Protein AF-A0A923B564-F1 (afdb_monomer_lite)

Foldseek 3Di:
DPPPPCDLVNLLVVQVVCCCVVCVVLLVLLVVLLVLLLVLQLVLCVVDPLLPDLDVQLSVQCVVPNSNVSSVVVSVVVSVVLSSVCSSVVVCNVVSSVVSSVVSNVSSCCSNPVVVVDDDPVSVVRSD

Structure (mmCIF, N/CA/C/O backbone):
data_AF-A0A923B564-F1
#
_entry.id   AF-A0A923B564-F1
#
loop_
_atom_site.group_PDB
_atom_site.id
_atom_site.type_symbol
_atom_site.label_atom_id
_atom_site.label_alt_id
_atom_site.label_comp_id
_atom_site.label_asym_id
_atom_site.label_entity_id
_atom_site.label_seq_id
_atom_site.pdbx_PDB_ins_code
_atom_site.Cartn_x
_atom_site.Cartn_y
_atom_site.Cartn_z
_atom_site.occupancy
_atom_site.B_iso_or_equiv
_atom_site.auth_seq_id
_atom_site.auth_comp_id
_atom_site.auth_asym_id
_atom_site.auth_atom_id
_atom_site.pdbx_PDB_model_num
ATOM 1 N N . MET A 1 1 ? -34.729 -10.660 21.249 1.00 41.50 1 MET A N 1
ATOM 2 C CA . MET A 1 1 ? -33.442 -10.938 20.572 1.00 41.50 1 MET A CA 1
ATOM 3 C C . MET A 1 1 ? -33.355 -10.069 19.322 1.00 41.50 1 MET A C 1
ATOM 5 O O . MET A 1 1 ? -33.758 -10.504 18.256 1.00 41.50 1 MET A O 1
ATOM 9 N N . SER A 1 2 ? -32.919 -8.813 19.462 1.00 43.25 2 SER A N 1
ATOM 10 C CA . SER A 1 2 ? -32.668 -7.920 18.321 1.00 43.25 2 SER A CA 1
ATOM 11 C C . SER A 1 2 ? -31.179 -8.004 18.003 1.00 43.25 2 SER A C 1
ATOM 13 O O . SER A 1 2 ? -30.352 -7.452 18.726 1.00 43.25 2 SER A O 1
ATOM 15 N N . ALA A 1 3 ? -30.828 -8.808 17.002 1.00 51.56 3 ALA A N 1
ATOM 16 C CA . ALA A 1 3 ? -29.465 -8.922 16.509 1.00 51.56 3 ALA A CA 1
ATOM 17 C C . ALA A 1 3 ? -29.126 -7.640 15.738 1.00 51.56 3 ALA A C 1
ATOM 19 O O . ALA A 1 3 ? -29.429 -7.512 14.551 1.00 51.56 3 ALA A O 1
ATOM 20 N N . ILE A 1 4 ? -28.544 -6.680 16.457 1.00 55.25 4 ILE A N 1
ATOM 21 C CA . ILE A 1 4 ? -28.088 -5.386 15.952 1.00 55.25 4 ILE A CA 1
ATOM 22 C C . ILE A 1 4 ? -27.161 -5.630 14.755 1.00 55.25 4 ILE A C 1
ATOM 24 O O . ILE A 1 4 ? -26.009 -6.046 14.903 1.00 55.25 4 ILE A O 1
ATOM 28 N N . HIS A 1 5 ? -27.677 -5.389 13.551 1.00 57.97 5 HIS A N 1
ATOM 29 C CA . HIS A 1 5 ? -26.882 -5.268 12.336 1.00 57.97 5 HIS A CA 1
ATOM 30 C C . HIS A 1 5 ? -26.088 -3.964 12.426 1.00 57.97 5 HIS A C 1
ATOM 32 O O . HIS A 1 5 ? -26.468 -2.956 11.841 1.00 57.97 5 HIS A O 1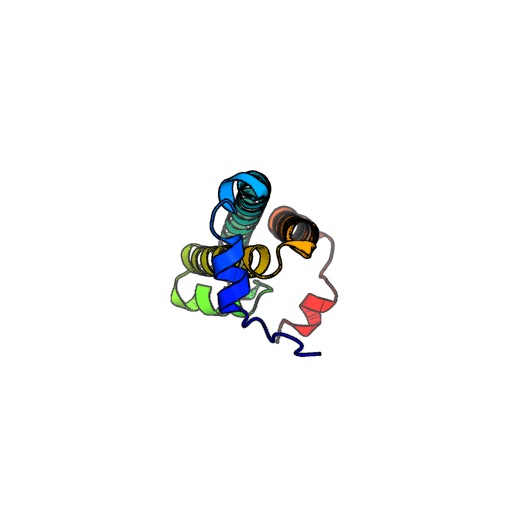
ATOM 38 N N . HIS A 1 6 ? -24.995 -3.967 13.192 1.00 63.81 6 HIS A N 1
ATOM 39 C CA . HIS A 1 6 ? -24.047 -2.861 13.157 1.00 63.81 6 HIS A CA 1
ATOM 40 C C . HIS A 1 6 ? -23.517 -2.731 11.733 1.00 63.81 6 HIS A C 1
ATOM 42 O O . HIS A 1 6 ? -22.836 -3.635 11.230 1.00 63.81 6 HIS A O 1
ATOM 48 N N . THR A 1 7 ? -23.844 -1.612 11.095 1.00 84.56 7 THR A N 1
ATOM 49 C CA . THR A 1 7 ? -23.352 -1.278 9.760 1.00 84.56 7 THR A CA 1
ATOM 50 C C . THR A 1 7 ? -21.819 -1.199 9.779 1.00 84.56 7 THR A C 1
ATOM 52 O O . THR A 1 7 ? -21.208 -0.895 10.807 1.00 84.56 7 THR A O 1
ATOM 55 N N . LEU A 1 8 ? -21.154 -1.488 8.652 1.00 88.69 8 LEU A N 1
ATOM 56 C CA . LEU A 1 8 ? -19.681 -1.417 8.557 1.00 88.69 8 LEU A CA 1
ATOM 57 C C . LEU A 1 8 ? -19.151 -0.043 8.996 1.00 88.69 8 LEU A C 1
ATOM 59 O O . LEU A 1 8 ? -18.123 0.052 9.664 1.00 88.69 8 LEU A O 1
ATOM 63 N N . TYR A 1 9 ? -19.911 1.005 8.679 1.00 89.44 9 TYR A N 1
ATOM 64 C CA . TYR A 1 9 ? -19.633 2.375 9.081 1.00 89.44 9 TYR A CA 1
ATOM 65 C C . TYR A 1 9 ? -19.618 2.564 10.604 1.00 89.44 9 TYR A C 1
ATOM 67 O O . TYR A 1 9 ? -18.716 3.217 11.123 1.00 89.44 9 TYR A O 1
ATOM 75 N N . GLU A 1 10 ? -20.559 1.970 11.343 1.00 90.25 10 GLU A N 1
ATOM 76 C CA . GLU A 1 10 ? -20.584 2.061 12.810 1.00 90.25 10 GLU A CA 1
ATOM 77 C C . GLU A 1 10 ? -19.377 1.377 13.448 1.00 90.25 10 GLU A C 1
ATOM 79 O O . GLU A 1 10 ? -18.779 1.931 14.369 1.00 90.25 10 GLU A O 1
ATOM 84 N N . ARG A 1 11 ? -18.972 0.212 12.924 1.00 88.88 11 ARG A N 1
ATOM 85 C CA . ARG A 1 11 ? -17.768 -0.494 13.395 1.00 88.88 11 ARG A CA 1
ATOM 86 C C . ARG A 1 11 ? -16.515 0.339 13.158 1.00 88.88 11 ARG A C 1
ATOM 88 O O . ARG A 1 11 ? -15.724 0.530 14.077 1.00 88.88 11 ARG A O 1
ATOM 95 N N . PHE A 1 12 ? -16.364 0.874 11.947 1.00 91.25 12 PHE A N 1
ATOM 96 C CA . PHE A 1 12 ? -15.263 1.771 11.613 1.00 91.25 12 PHE A CA 1
ATOM 97 C C . PHE A 1 12 ? -15.248 2.994 12.536 1.00 91.25 12 PHE A C 1
ATOM 99 O O . PHE A 1 12 ? -14.236 3.274 13.173 1.00 91.25 12 PHE A O 1
ATOM 106 N N . ARG A 1 13 ? -16.384 3.687 12.673 1.00 92.69 13 ARG A N 1
ATOM 107 C CA . ARG A 1 13 ? -16.510 4.895 13.497 1.00 92.69 13 ARG A CA 1
ATOM 108 C C . ARG A 1 13 ? -16.219 4.630 14.974 1.00 92.69 13 ARG A C 1
ATOM 110 O O . ARG A 1 13 ? -15.625 5.488 15.618 1.00 92.69 13 ARG A O 1
ATOM 117 N N . ALA A 1 14 ? -16.621 3.476 15.504 1.00 91.62 14 ALA A N 1
ATOM 118 C CA . ALA A 1 14 ? -16.368 3.100 16.893 1.00 91.62 14 ALA A CA 1
ATOM 119 C C . ALA A 1 14 ? -14.886 2.788 17.159 1.00 91.62 14 ALA A C 1
ATOM 121 O O . ALA A 1 14 ? -14.366 3.149 18.212 1.00 91.62 14 ALA A O 1
ATOM 122 N N . ASN A 1 15 ? -14.202 2.158 16.201 1.00 92.88 15 ASN A N 1
ATOM 123 C CA . ASN A 1 15 ? -12.815 1.712 16.362 1.00 92.88 15 ASN A CA 1
ATOM 124 C C . ASN A 1 15 ? -11.779 2.754 15.913 1.00 92.88 15 ASN A C 1
ATOM 126 O O . ASN A 1 15 ? -10.608 2.665 16.285 1.00 92.88 15 ASN A O 1
ATOM 130 N N . TRP A 1 16 ? -12.183 3.732 15.097 1.00 92.88 16 TRP A N 1
ATOM 131 C CA . TRP A 1 16 ? -11.290 4.762 14.569 1.00 92.88 16 TRP A CA 1
ATOM 132 C C . TRP A 1 16 ? -10.610 5.598 15.669 1.00 92.88 16 TRP A C 1
ATOM 134 O O . TRP A 1 16 ? -9.386 5.781 15.610 1.00 92.88 16 TRP A O 1
ATOM 144 N N . PRO A 1 17 ? -11.324 6.069 16.715 1.00 93.50 17 PRO A N 1
ATOM 145 C CA . PRO A 1 17 ? -10.695 6.761 17.831 1.00 93.50 17 PRO A CA 1
ATOM 146 C C . PRO A 1 17 ? -9.727 5.830 18.577 1.00 93.50 17 PRO A C 1
ATOM 148 O O . PRO A 1 17 ? -10.122 4.878 19.242 1.00 93.50 17 PRO A O 1
ATOM 151 N N . GLY A 1 18 ? -8.426 6.113 18.486 1.00 91.44 18 GLY A N 1
ATOM 152 C CA . GLY A 1 18 ? -7.379 5.309 19.127 1.00 91.44 18 GLY A CA 1
ATOM 153 C C . GLY A 1 18 ? -6.796 4.188 18.261 1.00 91.44 18 GLY A C 1
ATOM 154 O O . GLY A 1 18 ? -5.840 3.544 18.706 1.00 91.44 18 GLY A O 1
ATOM 155 N N . TYR A 1 19 ? -7.276 4.015 17.023 1.00 94.19 19 TYR A N 1
ATOM 156 C CA . TYR A 1 19 ? -6.715 3.074 16.049 1.00 94.19 19 TYR A CA 1
ATOM 157 C C . TYR A 1 19 ? -5.196 3.247 15.905 1.00 94.19 19 TYR A C 1
ATOM 159 O O . TYR A 1 19 ? -4.439 2.298 16.096 1.00 94.19 19 TYR A O 1
ATOM 167 N N . TRP A 1 20 ? -4.732 4.481 15.685 1.00 94.56 20 TRP A N 1
ATOM 168 C CA . TRP A 1 20 ? -3.307 4.786 15.511 1.00 94.56 20 TRP A CA 1
ATOM 169 C C . TRP A 1 20 ? -2.461 4.458 16.740 1.00 94.56 20 TRP A C 1
ATOM 171 O O . TRP A 1 20 ? -1.339 3.978 16.609 1.00 94.56 20 TRP A O 1
ATOM 181 N N . ARG A 1 21 ? -3.007 4.636 17.946 1.00 94.81 21 ARG A N 1
ATOM 182 C CA . ARG A 1 21 ? -2.301 4.287 19.185 1.00 94.81 21 ARG A CA 1
ATOM 183 C C . ARG A 1 21 ? -2.135 2.774 19.331 1.00 94.81 21 ARG A C 1
ATOM 185 O O . ARG A 1 21 ? -1.113 2.318 19.830 1.00 94.81 21 ARG A O 1
ATOM 192 N N . ARG A 1 22 ? -3.135 1.995 18.914 1.00 94.69 22 ARG A N 1
ATOM 193 C CA . ARG A 1 22 ? -3.142 0.532 19.062 1.00 94.69 22 ARG A CA 1
ATOM 194 C C . ARG A 1 22 ? -2.414 -0.184 17.922 1.00 94.69 22 ARG A C 1
ATOM 196 O O . ARG A 1 22 ? -1.687 -1.139 18.177 1.00 94.69 22 ARG A O 1
ATOM 203 N N . TRP A 1 23 ? -2.589 0.284 16.690 1.00 96.56 23 TRP A N 1
ATOM 204 C CA . TRP A 1 23 ? -2.159 -0.397 15.465 1.00 96.56 23 TRP A CA 1
ATOM 205 C C . TRP A 1 23 ? -1.128 0.383 14.642 1.00 96.56 23 TRP A C 1
ATOM 207 O O . TRP A 1 23 ? -0.634 -0.139 13.647 1.00 96.56 23 TRP A O 1
ATOM 217 N N . GLY A 1 24 ? 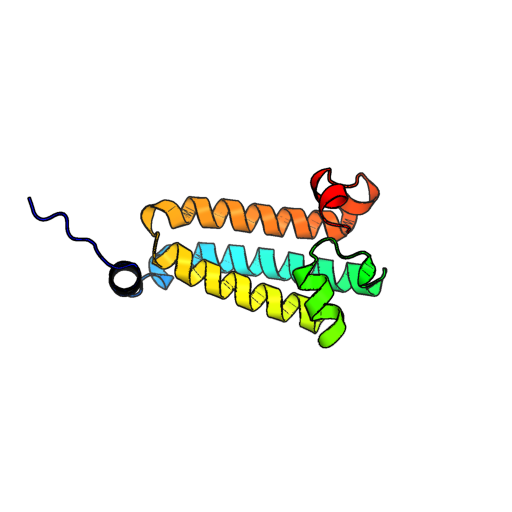-0.755 1.599 15.051 1.00 94.94 24 GLY A N 1
ATOM 218 C CA . GLY A 1 24 ? 0.150 2.457 14.281 1.00 94.94 24 GLY A CA 1
ATOM 219 C C . GLY A 1 24 ? 1.515 1.831 14.004 1.00 94.94 24 GLY A C 1
ATOM 220 O O . GLY A 1 24 ? 2.036 1.993 12.909 1.00 94.94 24 GLY A O 1
ATOM 221 N N . HIS A 1 25 ? 2.062 1.045 14.936 1.00 97.19 25 HIS A N 1
ATOM 222 C CA . HIS A 1 25 ? 3.322 0.329 14.713 1.00 97.19 25 HIS A CA 1
ATOM 223 C C . HIS A 1 25 ? 3.193 -0.753 13.629 1.00 97.19 25 HIS A C 1
ATOM 225 O O . HIS A 1 25 ? 4.053 -0.845 12.763 1.00 97.19 25 HIS A O 1
ATOM 231 N N . TRP A 1 26 ? 2.098 -1.521 13.611 1.00 97.50 26 TRP A N 1
ATOM 232 C CA . TRP A 1 26 ? 1.832 -2.487 12.536 1.00 97.50 26 TRP A CA 1
ATOM 233 C C . TRP A 1 26 ? 1.649 -1.796 11.189 1.00 97.50 26 TRP A C 1
ATOM 235 O O . TRP A 1 26 ? 2.191 -2.249 10.184 1.00 97.50 26 TRP A O 1
ATOM 245 N N . TYR A 1 27 ? 0.926 -0.676 11.179 1.00 96.94 27 TYR A N 1
ATOM 246 C CA . TYR A 1 27 ? 0.734 0.118 9.973 1.00 96.94 27 TYR A CA 1
ATOM 247 C C . TYR A 1 27 ? 2.050 0.714 9.461 1.00 96.94 27 TYR A C 1
ATOM 249 O O . TYR A 1 27 ? 2.294 0.712 8.257 1.00 96.94 27 TYR A O 1
ATOM 257 N N . LEU A 1 28 ? 2.931 1.160 10.361 1.00 97.88 28 LEU A N 1
ATOM 258 C CA . LEU A 1 28 ? 4.270 1.629 10.014 1.00 97.88 28 LEU A CA 1
ATOM 259 C C . LEU A 1 28 ? 5.101 0.508 9.380 1.00 97.88 28 LEU A C 1
ATOM 261 O O . LEU A 1 28 ? 5.664 0.710 8.310 1.00 97.88 28 LEU A O 1
ATOM 265 N N . VAL A 1 29 ? 5.130 -0.684 9.982 1.00 97.94 29 VAL A N 1
ATOM 266 C CA . VAL A 1 29 ? 5.847 -1.841 9.415 1.00 97.94 29 VAL A CA 1
ATOM 267 C C . VAL A 1 29 ? 5.277 -2.230 8.047 1.00 97.94 29 VAL A C 1
ATOM 269 O O . VAL A 1 29 ? 6.039 -2.452 7.109 1.00 97.94 29 VAL A O 1
ATOM 272 N N . ALA A 1 30 ? 3.949 -2.242 7.892 1.00 97.31 30 ALA A N 1
ATOM 273 C CA . ALA A 1 30 ? 3.303 -2.483 6.602 1.00 97.31 30 ALA A CA 1
ATOM 274 C C . ALA A 1 30 ? 3.653 -1.410 5.563 1.00 97.31 30 ALA A C 1
ATOM 276 O O . ALA A 1 30 ? 3.858 -1.738 4.399 1.00 97.31 30 ALA A O 1
ATOM 277 N N . THR A 1 31 ? 3.773 -0.148 5.983 1.00 97.50 31 THR A N 1
ATOM 278 C CA . THR A 1 31 ? 4.201 0.957 5.117 1.00 97.50 31 THR A CA 1
ATOM 279 C C . THR A 1 31 ? 5.651 0.773 4.676 1.00 97.50 31 THR A C 1
ATOM 281 O O . THR A 1 31 ? 5.940 0.919 3.497 1.00 97.50 31 THR A O 1
ATOM 284 N N . LEU A 1 32 ? 6.558 0.384 5.576 1.00 97.88 32 LEU A N 1
ATOM 285 C CA . LEU A 1 32 ? 7.954 0.102 5.223 1.00 97.88 32 LEU A CA 1
ATOM 286 C C . LEU A 1 32 ? 8.067 -1.066 4.233 1.00 97.88 32 LEU A C 1
ATOM 288 O O . LEU A 1 32 ? 8.787 -0.957 3.242 1.00 97.88 32 LEU A O 1
ATOM 292 N N . ALA A 1 33 ? 7.319 -2.150 4.460 1.00 97.25 33 ALA A N 1
ATOM 293 C CA . ALA A 1 33 ? 7.262 -3.275 3.530 1.00 97.25 33 ALA A CA 1
ATOM 294 C C . ALA A 1 33 ? 6.688 -2.855 2.164 1.00 97.25 33 ALA A C 1
ATOM 296 O O . ALA A 1 33 ? 7.239 -3.221 1.130 1.00 97.25 33 ALA A O 1
ATOM 297 N N . ALA A 1 34 ? 5.629 -2.037 2.153 1.00 96.19 34 ALA A N 1
ATOM 298 C CA . ALA A 1 34 ? 5.039 -1.497 0.928 1.00 96.19 34 ALA A CA 1
ATOM 299 C C . ALA A 1 34 ? 6.005 -0.583 0.160 1.00 96.19 34 ALA A C 1
ATOM 301 O O . ALA A 1 34 ? 6.023 -0.618 -1.067 1.00 96.19 34 ALA A O 1
ATOM 302 N N . THR A 1 35 ? 6.811 0.216 0.863 1.00 95.75 35 THR A N 1
ATOM 303 C CA . THR A 1 35 ? 7.843 1.065 0.256 1.00 95.75 35 THR A CA 1
ATOM 304 C C . THR A 1 35 ? 8.954 0.226 -0.366 1.00 95.75 35 THR A C 1
ATOM 306 O O . THR A 1 35 ? 9.374 0.524 -1.480 1.00 95.75 35 THR A O 1
ATOM 309 N N . ALA A 1 36 ? 9.412 -0.831 0.312 1.00 95.75 36 ALA A N 1
ATOM 310 C CA . ALA A 1 36 ? 10.398 -1.752 -0.255 1.00 95.75 36 ALA A CA 1
ATOM 311 C C . ALA A 1 36 ? 9.864 -2.423 -1.532 1.00 95.75 36 ALA A C 1
ATOM 313 O O . ALA A 1 36 ? 10.553 -2.451 -2.549 1.00 95.75 36 ALA A O 1
ATOM 314 N N . ASP A 1 37 ? 8.611 -2.882 -1.500 1.00 93.44 37 ASP A N 1
ATOM 315 C CA . ASP A 1 37 ? 7.935 -3.459 -2.663 1.00 93.44 37 ASP A CA 1
ATOM 316 C C . ASP A 1 37 ? 7.809 -2.443 -3.808 1.00 93.44 37 ASP A C 1
ATOM 318 O O . ASP A 1 37 ? 8.193 -2.725 -4.940 1.00 93.44 37 ASP A O 1
ATOM 322 N N . TRP A 1 38 ? 7.384 -1.212 -3.509 1.00 93.44 38 TRP A N 1
ATOM 323 C CA . TRP A 1 38 ? 7.317 -0.127 -4.489 1.00 93.44 38 TRP A CA 1
ATOM 324 C C . TRP A 1 38 ? 8.669 0.161 -5.151 1.00 93.44 38 TRP A C 1
ATOM 326 O O . TRP A 1 38 ? 8.743 0.201 -6.377 1.00 93.44 38 TRP A O 1
ATOM 336 N N . ILE A 1 39 ? 9.732 0.333 -4.359 1.00 93.69 39 ILE A N 1
ATOM 337 C CA . ILE A 1 39 ? 11.078 0.610 -4.876 1.00 93.69 39 ILE A CA 1
ATOM 338 C C . ILE A 1 39 ? 11.554 -0.551 -5.748 1.00 93.69 39 ILE A C 1
ATOM 340 O O . ILE A 1 39 ? 12.033 -0.317 -6.853 1.00 93.69 39 ILE A O 1
ATOM 344 N N . SER A 1 40 ? 11.377 -1.790 -5.285 1.00 90.88 40 SER A N 1
ATOM 345 C CA . SER A 1 40 ? 11.772 -2.973 -6.052 1.00 90.88 40 SER A CA 1
ATOM 346 C C . SER A 1 40 ? 10.994 -3.098 -7.366 1.00 90.88 40 SER A C 1
ATOM 348 O O . SER A 1 40 ? 11.582 -3.440 -8.383 1.00 90.88 40 SER A O 1
ATOM 350 N N . THR A 1 41 ? 9.699 -2.757 -7.367 1.00 88.31 41 THR A N 1
ATOM 351 C CA . THR A 1 41 ? 8.841 -2.760 -8.562 1.00 88.31 41 THR A CA 1
ATOM 352 C C . THR A 1 41 ? 9.303 -1.690 -9.540 1.00 88.31 41 THR A C 1
ATOM 354 O O . THR A 1 41 ? 9.422 -1.941 -10.733 1.00 88.31 41 THR A O 1
ATOM 357 N N . TRP A 1 42 ? 9.606 -0.491 -9.038 1.00 90.00 42 TRP A N 1
ATOM 358 C CA . TRP A 1 42 ? 10.127 0.588 -9.866 1.00 90.00 42 TRP A CA 1
ATOM 359 C C . TRP A 1 42 ? 11.470 0.199 -10.496 1.00 90.00 42 TRP A C 1
ATOM 361 O O . TRP A 1 42 ? 11.629 0.354 -11.702 1.00 90.00 42 TRP A O 1
ATOM 371 N N . GLN A 1 43 ? 12.405 -0.355 -9.720 1.00 87.25 43 GLN A N 1
ATOM 372 C CA . GLN A 1 43 ? 13.685 -0.846 -10.242 1.00 87.25 43 GLN A CA 1
ATOM 373 C C . GLN A 1 43 ? 13.482 -1.948 -11.288 1.00 87.25 43 GLN A C 1
ATOM 375 O O . GLN A 1 43 ? 14.016 -1.848 -12.387 1.00 87.25 43 GLN A O 1
ATOM 380 N N . PHE A 1 44 ? 12.633 -2.932 -10.993 1.00 85.19 44 PHE A N 1
ATOM 381 C CA . PHE A 1 44 ? 12.296 -4.010 -11.919 1.00 85.19 44 PHE A CA 1
ATOM 382 C C . PHE A 1 44 ? 11.708 -3.485 -13.240 1.00 85.19 44 PHE A C 1
ATOM 384 O O . PHE A 1 44 ? 12.116 -3.922 -14.310 1.00 85.19 44 PHE A O 1
ATOM 391 N N . MET A 1 45 ? 10.814 -2.493 -13.190 1.00 85.75 45 MET A N 1
ATOM 392 C CA . MET A 1 45 ? 10.247 -1.860 -14.389 1.00 85.75 45 MET A CA 1
ATOM 393 C C . MET A 1 45 ? 11.234 -0.971 -15.153 1.00 85.75 45 MET A C 1
ATOM 395 O O . MET A 1 45 ? 11.008 -0.708 -16.331 1.00 85.75 45 MET A O 1
ATOM 399 N N . MET A 1 46 ? 12.269 -0.450 -14.490 1.00 85.50 46 MET A N 1
ATOM 400 C CA . MET A 1 46 ? 13.321 0.343 -15.135 1.00 85.50 46 MET A CA 1
ATOM 401 C C . MET A 1 46 ? 14.351 -0.544 -15.840 1.00 85.50 46 MET A C 1
ATOM 403 O O . MET A 1 46 ? 14.841 -0.160 -16.900 1.00 85.50 46 MET A O 1
ATOM 407 N N . ASP A 1 47 ? 14.671 -1.701 -15.255 1.00 79.81 47 ASP A N 1
ATOM 408 C CA . ASP A 1 47 ? 15.618 -2.673 -15.815 1.00 79.81 47 ASP A CA 1
ATOM 409 C C . ASP A 1 47 ? 14.958 -3.593 -16.860 1.00 79.81 47 ASP A C 1
ATOM 411 O O . ASP A 1 47 ? 15.617 -4.064 -17.790 1.00 79.81 47 ASP A O 1
ATOM 415 N N . GLY A 1 48 ? 13.656 -3.847 -16.713 1.00 74.62 48 GLY A N 1
ATOM 416 C CA . GLY A 1 48 ? 12.827 -4.622 -17.632 1.00 74.62 48 GLY A CA 1
ATOM 417 C C . GLY A 1 48 ? 11.853 -3.762 -18.438 1.00 74.62 48 GLY A C 1
ATOM 418 O O . GLY A 1 48 ? 12.110 -2.602 -18.765 1.00 74.62 48 GLY A O 1
ATOM 419 N N . ARG A 1 49 ? 10.708 -4.352 -18.788 1.00 73.94 49 ARG A N 1
ATOM 420 C CA . ARG A 1 49 ? 9.587 -3.666 -19.435 1.00 73.94 49 ARG A CA 1
ATOM 421 C C . ARG A 1 49 ? 8.396 -3.591 -18.479 1.00 73.94 49 ARG A C 1
ATOM 423 O O . ARG A 1 49 ? 8.200 -4.472 -17.649 1.00 73.94 49 ARG A O 1
ATOM 430 N N . ILE A 1 50 ? 7.551 -2.565 -18.613 1.00 74.31 50 ILE A N 1
ATOM 431 C CA . ILE A 1 50 ? 6.298 -2.446 -17.831 1.00 74.31 50 ILE A CA 1
ATOM 432 C C . ILE A 1 50 ? 5.410 -3.684 -18.052 1.00 74.31 50 ILE A C 1
ATOM 434 O O . ILE A 1 50 ? 4.665 -4.103 -17.170 1.00 74.31 50 ILE A O 1
ATOM 438 N N . GLU A 1 51 ? 5.517 -4.281 -19.233 1.00 75.38 51 GLU A N 1
ATOM 439 C CA . GLU A 1 51 ? 4.826 -5.485 -19.671 1.00 75.38 51 GLU A CA 1
ATOM 440 C C . GLU A 1 51 ? 5.178 -6.732 -18.847 1.00 75.38 51 GLU A C 1
ATOM 442 O O . GLU A 1 51 ? 4.335 -7.626 -18.734 1.00 75.38 51 GLU A O 1
ATOM 447 N N . ASP A 1 52 ? 6.365 -6.755 -18.234 1.00 72.62 52 ASP A N 1
ATOM 448 C CA . ASP A 1 52 ? 6.843 -7.855 -17.391 1.00 72.62 52 ASP A CA 1
ATOM 449 C C . ASP A 1 52 ? 6.262 -7.789 -15.966 1.00 72.62 52 ASP A C 1
ATOM 451 O O . ASP A 1 52 ? 6.411 -8.729 -15.181 1.00 72.62 52 ASP A O 1
ATOM 455 N N . GLU A 1 53 ? 5.562 -6.698 -15.626 1.00 74.44 53 GLU A N 1
ATOM 456 C CA . GLU A 1 53 ? 4.870 -6.572 -14.349 1.00 74.44 53 GLU A CA 1
ATOM 457 C C . GLU A 1 53 ? 3.720 -7.579 -14.249 1.00 74.44 53 GLU A C 1
ATOM 459 O O . GLU A 1 53 ? 2.748 -7.556 -15.012 1.00 74.44 53 GLU A O 1
ATOM 464 N N . LEU A 1 54 ? 3.803 -8.428 -13.227 1.00 72.12 54 LEU A N 1
ATOM 465 C CA . LEU A 1 54 ? 2.844 -9.504 -12.986 1.00 72.12 54 LEU A CA 1
ATOM 466 C C . LEU A 1 54 ? 1.485 -9.012 -12.486 1.00 72.12 54 LEU A C 1
ATOM 468 O O . LEU A 1 54 ? 0.492 -9.732 -12.606 1.00 72.12 54 LEU A O 1
ATOM 472 N N . HIS A 1 55 ? 1.415 -7.814 -11.902 1.00 72.69 55 HIS A N 1
ATOM 473 C CA . HIS A 1 55 ? 0.164 -7.252 -11.410 1.00 72.69 55 HIS A CA 1
ATOM 474 C C . HIS A 1 55 ? -0.552 -6.464 -12.515 1.00 72.69 55 HIS A C 1
ATOM 476 O O . HIS A 1 55 ? -0.174 -5.322 -12.783 1.00 72.69 55 HIS A O 1
ATOM 482 N N . PRO A 1 56 ? -1.658 -6.973 -13.095 1.00 77.12 56 PRO A N 1
ATOM 483 C CA . PRO A 1 56 ? -2.318 -6.318 -14.225 1.00 77.12 56 PRO A CA 1
ATOM 484 C C . PRO A 1 56 ? -2.846 -4.920 -13.882 1.00 77.12 56 PRO A C 1
ATOM 486 O O . PRO A 1 56 ? -2.815 -4.028 -14.724 1.00 77.12 56 PRO A O 1
ATOM 489 N N . ALA A 1 57 ? -3.276 -4.697 -12.635 1.00 78.19 57 ALA A N 1
ATOM 490 C CA . ALA A 1 57 ? -3.680 -3.373 -12.169 1.00 78.19 57 ALA A CA 1
ATOM 491 C C . ALA A 1 57 ? -2.495 -2.396 -12.109 1.00 78.19 57 ALA A C 1
ATOM 493 O O . ALA A 1 57 ? -2.622 -1.259 -12.551 1.00 78.19 57 ALA A O 1
ATOM 494 N N . VAL A 1 58 ? -1.343 -2.838 -11.594 1.00 76.38 58 VAL A N 1
ATOM 495 C CA . VAL A 1 58 ? -0.137 -2.003 -11.532 1.00 76.38 58 VAL A CA 1
ATOM 496 C C . VAL A 1 58 ? 0.359 -1.724 -12.945 1.00 76.38 58 VAL A C 1
ATOM 498 O O . VAL A 1 58 ? 0.544 -0.564 -13.282 1.00 76.38 58 VAL A O 1
ATOM 501 N N . ARG A 1 59 ? 0.452 -2.750 -13.799 1.00 81.19 59 ARG A N 1
ATOM 502 C CA . ARG A 1 59 ? 0.782 -2.629 -15.226 1.00 81.19 59 ARG A CA 1
ATOM 503 C C . ARG A 1 59 ? -0.105 -1.604 -15.930 1.00 81.19 59 ARG A C 1
ATOM 505 O O . ARG A 1 59 ? 0.405 -0.698 -16.585 1.00 81.19 59 ARG A O 1
ATOM 512 N N . LEU A 1 60 ? -1.426 -1.698 -15.747 1.00 81.56 60 LEU A N 1
ATOM 513 C CA . LEU A 1 60 ? -2.378 -0.755 -16.332 1.00 81.56 60 LEU A CA 1
ATOM 514 C C . LEU A 1 60 ? -2.082 0.672 -15.870 1.00 81.56 60 LEU A C 1
ATOM 516 O O . LEU A 1 60 ? -1.880 1.538 -16.712 1.00 81.56 60 LEU A O 1
ATOM 520 N N . VAL A 1 61 ? -2.014 0.929 -14.561 1.00 80.38 61 VAL A N 1
ATOM 521 C CA . VAL A 1 61 ? -1.759 2.287 -14.051 1.00 80.38 61 VAL A CA 1
ATOM 522 C C . VAL A 1 61 ? -0.371 2.792 -14.473 1.00 80.38 61 VAL A C 1
ATOM 524 O O . VAL A 1 61 ? -0.237 3.964 -14.819 1.00 80.38 61 VAL A O 1
ATOM 527 N N . SER A 1 62 ? 0.644 1.927 -14.524 1.00 81.31 62 SER A N 1
ATOM 528 C CA . SER A 1 62 ? 1.995 2.260 -14.993 1.00 81.31 62 SER A CA 1
ATOM 529 C C . SER A 1 62 ? 2.042 2.642 -16.471 1.00 81.31 62 SER A C 1
ATOM 531 O O . SER A 1 62 ? 2.843 3.499 -16.833 1.00 81.31 62 SER A O 1
ATOM 533 N N . HIS A 1 63 ? 1.169 2.100 -17.327 1.00 82.12 63 HIS A N 1
ATOM 534 C CA . HIS A 1 63 ? 1.051 2.583 -18.708 1.00 82.12 63 HIS A CA 1
ATOM 535 C C . HIS A 1 63 ? 0.547 4.032 -18.788 1.00 82.12 63 HIS A C 1
ATOM 537 O O . HIS A 1 63 ? 0.937 4.758 -19.698 1.00 82.12 63 HIS A O 1
ATOM 543 N N . TRP A 1 64 ? -0.291 4.465 -17.840 1.00 83.94 64 TRP A N 1
ATOM 544 C CA . TRP A 1 64 ? -0.835 5.828 -17.815 1.00 83.94 64 TRP A CA 1
ATOM 545 C C . TRP A 1 64 ? 0.070 6.827 -17.089 1.00 83.94 64 TRP A C 1
ATOM 547 O O . TRP A 1 64 ? 0.209 7.963 -17.532 1.00 83.94 64 TRP A O 1
ATOM 557 N N . LEU A 1 65 ? 0.655 6.425 -15.958 1.00 84.56 65 LEU A N 1
ATOM 558 C CA . LEU A 1 65 ? 1.395 7.314 -15.052 1.00 84.56 65 LEU A CA 1
ATOM 559 C C . LEU A 1 65 ? 2.917 7.118 -15.106 1.00 84.56 65 LEU A C 1
ATOM 561 O O . LEU A 1 65 ? 3.661 7.896 -14.513 1.00 84.56 65 LEU A O 1
ATOM 565 N N . GLY A 1 66 ? 3.389 6.089 -15.805 1.00 85.56 66 GLY A N 1
ATOM 566 C CA . GLY A 1 66 ? 4.791 5.697 -15.857 1.00 85.56 66 GLY A CA 1
ATOM 567 C C . GLY A 1 66 ? 5.202 4.708 -14.753 1.00 85.56 66 GLY A C 1
ATOM 568 O O . GLY A 1 66 ? 4.469 4.495 -13.779 1.00 85.56 66 GLY A O 1
ATOM 569 N N . PRO A 1 67 ? 6.408 4.123 -14.878 1.00 83.75 67 PRO A N 1
ATOM 570 C CA . PRO A 1 67 ? 6.886 3.000 -14.060 1.00 83.75 67 PRO A CA 1
ATOM 571 C C . PRO A 1 67 ? 7.153 3.357 -12.590 1.00 83.75 67 PRO A C 1
ATOM 573 O O . PRO A 1 67 ? 7.209 2.480 -11.738 1.00 83.75 67 PRO A O 1
ATOM 576 N N . MET A 1 68 ? 7.292 4.644 -12.265 1.00 87.81 68 MET A N 1
ATOM 577 C CA . MET A 1 68 ? 7.476 5.107 -10.886 1.00 87.81 68 MET A CA 1
ATOM 578 C C . MET A 1 68 ? 6.142 5.467 -10.216 1.00 87.81 68 MET A C 1
ATOM 580 O O . MET A 1 68 ? 5.850 5.015 -9.105 1.00 87.81 68 MET A O 1
ATOM 584 N N . ALA A 1 69 ? 5.333 6.304 -10.877 1.00 84.75 69 ALA A N 1
ATOM 585 C CA . ALA A 1 69 ? 4.124 6.872 -10.286 1.00 84.75 69 ALA A CA 1
ATOM 586 C C . ALA A 1 69 ? 2.950 5.884 -10.275 1.00 84.75 69 ALA A C 1
ATOM 588 O O . ALA A 1 69 ? 2.152 5.909 -9.336 1.00 84.75 69 ALA A O 1
ATOM 589 N N . GLY A 1 70 ? 2.865 4.980 -11.257 1.00 86.00 70 GLY A N 1
ATOM 590 C CA . GLY A 1 70 ? 1.820 3.956 -11.294 1.00 86.00 70 GLY A CA 1
ATOM 591 C C . GLY A 1 70 ? 1.833 3.042 -10.064 1.00 86.00 70 GLY A C 1
ATOM 592 O O . GLY A 1 70 ? 0.831 2.989 -9.339 1.00 86.00 70 GLY A O 1
ATOM 593 N N . PRO A 1 71 ? 2.971 2.396 -9.750 1.00 87.69 71 PRO A N 1
ATOM 594 C CA . PRO A 1 71 ? 3.087 1.541 -8.574 1.00 87.69 71 PRO A CA 1
ATOM 595 C C . PRO A 1 71 ? 2.907 2.316 -7.261 1.00 87.69 71 PRO A C 1
ATOM 597 O O . PRO A 1 71 ? 2.266 1.813 -6.337 1.00 87.69 71 PRO A O 1
ATOM 600 N N . LEU A 1 72 ? 3.385 3.566 -7.186 1.00 91.69 72 LEU A N 1
ATOM 601 C CA . LEU A 1 72 ? 3.214 4.413 -6.002 1.00 91.69 72 LEU A CA 1
ATOM 602 C C . LEU A 1 72 ? 1.731 4.664 -5.689 1.00 91.69 72 LEU A C 1
ATOM 604 O O . LEU A 1 72 ? 1.290 4.454 -4.558 1.00 91.69 72 LEU A O 1
ATOM 608 N N . VAL A 1 73 ? 0.947 5.082 -6.688 1.00 90.25 73 VAL A N 1
ATOM 609 C CA . VAL A 1 73 ? -0.490 5.358 -6.518 1.00 90.25 73 VAL A CA 1
ATOM 610 C C . VAL A 1 73 ? -1.242 4.094 -6.104 1.00 90.25 73 VAL A C 1
ATOM 612 O O . VAL A 1 73 ? -2.046 4.136 -5.168 1.00 90.25 73 VAL A O 1
ATOM 615 N N . ALA A 1 74 ? -0.944 2.958 -6.740 1.00 88.38 74 ALA A N 1
ATOM 616 C CA . ALA A 1 74 ? -1.541 1.677 -6.375 1.00 88.38 74 ALA A CA 1
ATOM 617 C C . ALA A 1 74 ? -1.254 1.314 -4.905 1.00 88.38 74 ALA A C 1
ATOM 619 O O . ALA A 1 74 ? -2.163 0.905 -4.178 1.00 88.38 74 ALA A O 1
ATOM 620 N N . LYS A 1 75 ? -0.022 1.531 -4.430 1.00 91.50 75 LYS A N 1
ATOM 621 C CA . LYS A 1 75 ? 0.367 1.252 -3.040 1.00 91.50 75 LYS A CA 1
ATOM 622 C C . LYS A 1 75 ? -0.304 2.175 -2.033 1.00 91.50 75 LYS A C 1
ATOM 624 O O . LYS A 1 75 ? -0.778 1.698 -1.001 1.00 91.50 75 LYS A O 1
ATOM 629 N N . LEU A 1 76 ? -0.415 3.467 -2.332 1.00 94.19 76 LEU A N 1
ATOM 630 C CA . LEU A 1 76 ? -1.133 4.416 -1.473 1.00 94.19 76 LEU A CA 1
ATOM 631 C C . LEU A 1 76 ? -2.616 4.045 -1.330 1.00 94.19 76 LEU A C 1
ATOM 633 O O . LEU A 1 76 ? -3.167 4.097 -0.224 1.00 94.19 76 LEU A O 1
ATOM 637 N N . ALA A 1 77 ? -3.250 3.600 -2.418 1.00 93.06 77 ALA A N 1
ATOM 638 C CA . ALA A 1 77 ? -4.617 3.094 -2.375 1.00 93.06 77 ALA A CA 1
ATOM 639 C C . ALA A 1 77 ? -4.719 1.821 -1.514 1.00 93.06 77 ALA A C 1
ATOM 641 O O . ALA A 1 77 ? -5.583 1.739 -0.640 1.00 93.06 77 ALA A O 1
ATOM 642 N N . GLN A 1 78 ? -3.804 0.862 -1.687 1.00 94.25 78 GLN A N 1
ATOM 643 C CA . GLN A 1 78 ? -3.776 -0.372 -0.892 1.00 94.25 78 GLN A CA 1
ATOM 644 C C . GLN A 1 78 ? -3.554 -0.114 0.607 1.00 94.25 78 GLN A C 1
ATOM 646 O O . GLN A 1 78 ? -4.231 -0.726 1.431 1.00 94.25 78 GLN A O 1
ATOM 651 N N . LEU A 1 79 ? -2.655 0.802 0.983 1.00 96.56 79 LEU A N 1
ATOM 652 C CA . LEU A 1 79 ? -2.429 1.185 2.383 1.00 96.56 79 LEU A CA 1
ATOM 653 C C . LEU A 1 79 ? -3.661 1.872 2.991 1.00 96.56 79 LEU A C 1
ATOM 655 O O . LEU A 1 79 ? -4.042 1.580 4.125 1.00 96.56 79 LEU A O 1
ATOM 659 N N . THR A 1 80 ? -4.343 2.714 2.214 1.00 96.50 80 THR A N 1
ATOM 660 C CA . THR A 1 80 ? -5.606 3.336 2.639 1.00 96.50 80 THR A CA 1
ATOM 661 C C . THR A 1 80 ? -6.681 2.279 2.898 1.00 96.50 80 THR A C 1
ATOM 663 O O . THR A 1 80 ? -7.314 2.278 3.956 1.00 96.50 80 THR A O 1
ATOM 666 N N . VAL A 1 81 ? -6.850 1.331 1.970 1.00 96.38 81 VAL A N 1
ATOM 667 C CA . VAL A 1 81 ? -7.772 0.197 2.131 1.00 96.38 81 VAL A CA 1
ATOM 668 C C . VAL A 1 81 ? -7.384 -0.644 3.344 1.00 96.38 81 VAL A C 1
ATOM 670 O O . VAL A 1 81 ? -8.261 -1.000 4.128 1.00 96.38 81 VAL A O 1
ATOM 673 N N . LEU A 1 82 ? -6.090 -0.904 3.551 1.00 97.19 82 LEU A N 1
ATOM 674 C CA . LEU A 1 82 ? -5.596 -1.623 4.721 1.00 97.19 82 LEU A CA 1
ATOM 675 C C . LEU A 1 82 ? -6.050 -0.943 6.015 1.00 97.19 82 LEU A C 1
ATOM 677 O O . LEU A 1 82 ? -6.614 -1.629 6.859 1.00 97.19 82 LEU A O 1
ATOM 681 N N . ALA A 1 83 ? -5.874 0.379 6.145 1.00 96.31 83 ALA A N 1
ATOM 682 C CA . ALA A 1 83 ? -6.312 1.132 7.324 1.00 96.31 83 ALA A CA 1
ATOM 683 C C . ALA A 1 83 ? -7.827 1.039 7.558 1.00 96.31 83 ALA A C 1
ATOM 685 O O . ALA A 1 83 ? -8.270 0.834 8.688 1.00 96.31 83 ALA A O 1
ATOM 686 N N . VAL A 1 84 ? -8.630 1.176 6.499 1.00 96.00 84 VAL A N 1
ATOM 687 C CA . VAL A 1 84 ? -10.096 1.084 6.592 1.00 96.00 84 VAL A CA 1
ATOM 688 C C . VAL A 1 84 ? -10.527 -0.322 7.011 1.00 96.00 84 VAL A C 1
ATOM 690 O O . VAL A 1 84 ? -11.368 -0.479 7.901 1.00 96.00 84 VAL A O 1
ATOM 693 N N . VAL A 1 85 ? -9.938 -1.354 6.406 1.00 96.44 85 VAL A N 1
ATOM 694 C CA . VAL A 1 85 ? -10.262 -2.757 6.682 1.00 96.44 85 VAL A CA 1
ATOM 695 C C . VAL A 1 85 ? -9.853 -3.139 8.102 1.00 96.44 85 VAL A C 1
ATOM 697 O O . VAL A 1 85 ? -10.671 -3.695 8.832 1.00 96.44 85 VAL A O 1
ATOM 700 N N . THR A 1 86 ? -8.638 -2.819 8.544 1.00 96.94 86 THR A N 1
ATOM 701 C CA . THR A 1 86 ? -8.178 -3.154 9.903 1.00 96.94 86 THR A CA 1
ATOM 702 C C . THR A 1 86 ? -8.908 -2.352 10.978 1.00 96.94 86 THR A C 1
ATOM 704 O O . THR A 1 86 ? -9.146 -2.891 12.056 1.00 96.94 86 THR A O 1
ATOM 707 N N . ALA A 1 87 ? -9.321 -1.110 10.704 1.00 95.25 87 ALA A N 1
ATOM 708 C CA . ALA A 1 87 ? -10.180 -0.351 11.613 1.00 95.25 87 ALA A CA 1
ATOM 709 C C . ALA A 1 87 ? -11.591 -0.963 11.705 1.00 95.25 87 ALA A C 1
ATOM 711 O O . ALA A 1 87 ? -12.155 -1.082 12.793 1.00 95.25 87 ALA A O 1
ATOM 712 N N . THR A 1 88 ? -12.157 -1.417 10.584 1.00 94.06 88 THR A N 1
ATOM 713 C CA . THR A 1 88 ? -13.496 -2.036 10.550 1.00 94.06 88 THR A CA 1
ATOM 714 C C . THR A 1 88 ? -13.504 -3.433 11.183 1.00 94.06 88 THR A C 1
ATOM 716 O O . THR A 1 88 ? -14.428 -3.787 11.919 1.00 94.06 88 THR A O 1
ATOM 719 N N . PHE A 1 89 ? -12.463 -4.228 10.928 1.00 94.62 89 PHE A N 1
ATOM 720 C CA . PHE A 1 89 ? -12.307 -5.615 11.375 1.00 94.62 89 PHE A CA 1
ATOM 721 C C . PHE A 1 89 ? -11.216 -5.744 12.439 1.00 94.62 89 PHE A C 1
ATOM 723 O O . PHE A 1 89 ? -10.339 -6.605 12.357 1.00 94.62 89 PHE A O 1
ATOM 730 N N . GLU A 1 90 ? -11.294 -4.904 13.468 1.00 92.81 90 GL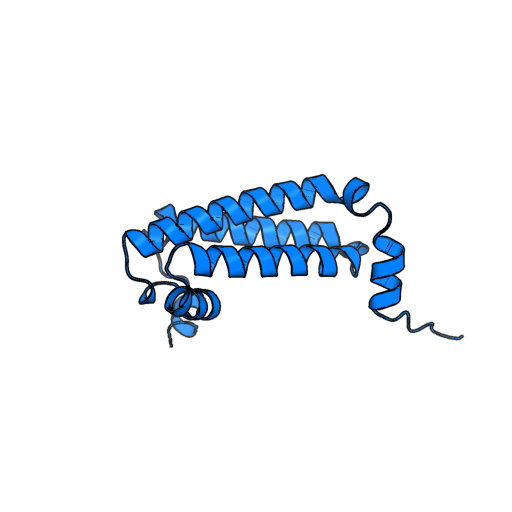U A N 1
ATOM 731 C CA . GLU A 1 90 ? -10.238 -4.752 14.472 1.00 92.81 90 GLU A CA 1
ATOM 732 C C . GLU A 1 90 ? -9.790 -6.078 15.112 1.00 92.81 90 GLU A C 1
ATOM 734 O O . GLU A 1 90 ? -8.594 -6.320 15.285 1.00 92.81 90 GLU A O 1
ATOM 739 N N . ARG A 1 91 ? -10.735 -6.987 15.391 1.00 93.19 91 ARG A N 1
ATOM 740 C CA . ARG A 1 91 ? -10.452 -8.317 15.962 1.00 93.19 91 ARG A CA 1
ATOM 741 C C . ARG A 1 91 ? -9.434 -9.120 15.141 1.00 93.19 91 ARG A C 1
ATOM 743 O O . ARG A 1 91 ? -8.705 -9.930 15.707 1.00 93.19 91 ARG A O 1
ATOM 750 N N . TYR A 1 92 ? -9.384 -8.900 13.830 1.00 96.31 92 TYR A N 1
ATOM 751 C CA . TYR A 1 92 ? -8.510 -9.609 12.896 1.00 96.31 92 TYR A CA 1
ATOM 752 C C . TYR A 1 92 ? -7.336 -8.753 12.409 1.00 96.31 92 TYR A C 1
ATOM 754 O O . TYR A 1 92 ? -6.52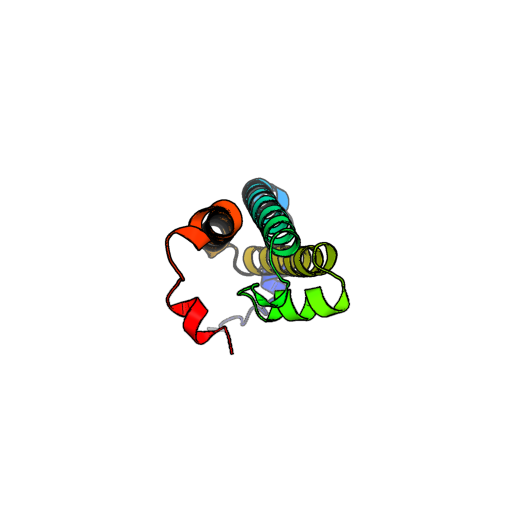0 -9.244 11.631 1.00 96.31 92 TYR A O 1
ATOM 762 N N . ALA A 1 93 ? -7.203 -7.507 12.884 1.00 95.12 93 ALA A N 1
ATOM 763 C CA . ALA A 1 93 ? -6.220 -6.548 12.384 1.00 95.12 93 ALA A CA 1
ATOM 764 C C . ALA A 1 93 ? -4.791 -7.111 12.377 1.00 95.12 93 ALA A C 1
ATOM 766 O O . ALA A 1 93 ? -4.106 -6.991 11.369 1.00 95.12 93 ALA A O 1
ATOM 767 N N . ARG A 1 94 ? -4.359 -7.804 13.444 1.00 96.56 94 ARG A N 1
ATOM 768 C CA . ARG A 1 94 ? -3.022 -8.440 13.506 1.00 96.56 94 ARG A CA 1
ATOM 769 C C . ARG A 1 94 ? -2.779 -9.420 12.369 1.00 96.56 94 ARG A C 1
ATOM 771 O O . ARG A 1 94 ? -1.727 -9.378 11.747 1.00 96.56 94 ARG A O 1
ATOM 778 N N . VAL A 1 95 ? -3.742 -10.303 12.118 1.00 97.75 95 VAL A N 1
ATOM 779 C CA . VAL A 1 95 ? -3.626 -11.330 11.075 1.00 97.75 95 VAL A CA 1
ATOM 780 C C . VAL A 1 95 ? -3.587 -10.665 9.704 1.00 97.75 95 VAL A C 1
ATOM 782 O O . VAL A 1 95 ? -2.730 -10.998 8.894 1.00 97.75 95 VAL A O 1
ATOM 785 N N . ILE A 1 96 ? -4.452 -9.672 9.479 1.00 97.50 96 ILE A N 1
ATOM 786 C CA . ILE A 1 96 ? -4.485 -8.902 8.230 1.00 97.50 96 ILE A CA 1
ATOM 787 C C . ILE A 1 96 ? -3.138 -8.204 7.998 1.00 97.50 96 ILE A C 1
ATOM 789 O O . ILE A 1 96 ? -2.570 -8.324 6.915 1.00 97.50 96 ILE A O 1
ATOM 793 N N . PHE A 1 97 ? -2.5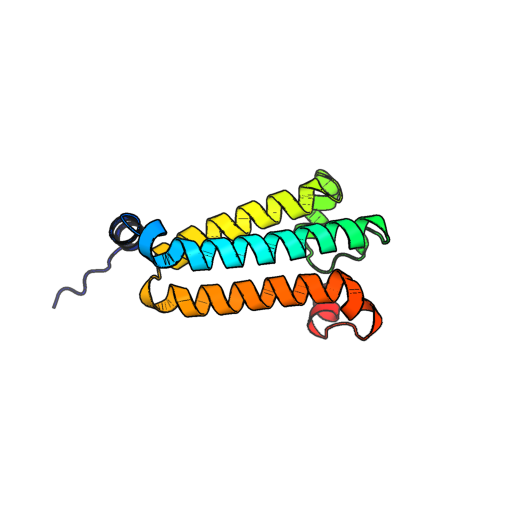86 -7.538 9.017 1.00 97.81 97 PHE A N 1
ATOM 794 C CA . PHE A 1 97 ? -1.272 -6.903 8.922 1.00 97.81 97 PH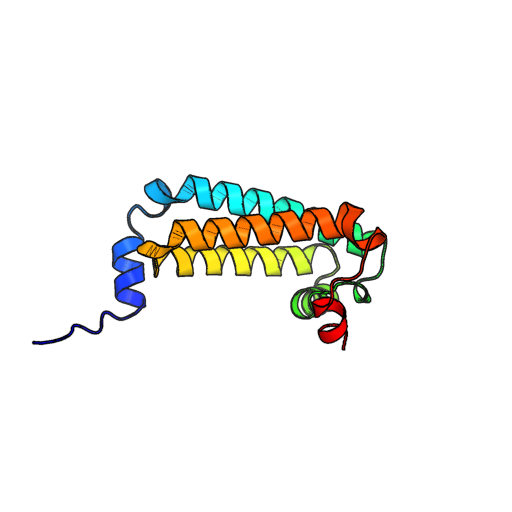E A CA 1
ATOM 795 C C . PHE A 1 97 ? -0.164 -7.900 8.612 1.00 97.81 97 PHE A C 1
ATOM 797 O O . PHE A 1 97 ? 0.630 -7.637 7.718 1.00 97.81 97 PHE A O 1
ATOM 804 N N . LEU A 1 98 ? -0.110 -9.036 9.310 1.00 98.00 98 LEU A N 1
ATOM 805 C CA . LEU A 1 98 ? 0.910 -10.058 9.071 1.00 98.00 98 LEU A CA 1
ATOM 806 C C . LEU A 1 98 ? 0.869 -10.578 7.634 1.00 98.00 98 LEU A C 1
ATOM 808 O O . LEU A 1 98 ? 1.910 -10.650 6.987 1.00 98.00 98 LEU A O 1
ATOM 812 N N . VAL A 1 99 ? -0.326 -10.887 7.124 1.00 97.44 99 VAL A N 1
ATOM 813 C CA . VAL A 1 99 ? -0.506 -11.350 5.742 1.00 97.44 99 VAL A CA 1
ATOM 814 C C . VAL A 1 99 ? -0.047 -10.284 4.749 1.00 97.44 99 VAL A C 1
ATOM 816 O O . VAL A 1 99 ? 0.684 -10.596 3.811 1.00 97.44 99 VAL A O 1
ATOM 819 N N . VAL A 1 100 ? -0.427 -9.022 4.959 1.00 96.62 100 VAL A N 1
ATOM 820 C CA . VAL A 1 100 ? -0.062 -7.926 4.049 1.00 96.62 100 VAL A CA 1
ATOM 821 C C . VAL A 1 100 ? 1.433 -7.616 4.097 1.00 96.62 100 VAL A C 1
ATOM 823 O O . VAL A 1 100 ? 2.052 -7.490 3.045 1.00 96.62 100 VAL A O 1
ATOM 826 N N . ILE A 1 101 ? 2.031 -7.561 5.290 1.00 97.81 101 ILE A N 1
ATOM 827 C CA . ILE A 1 101 ? 3.478 -7.379 5.468 1.00 97.81 101 ILE A CA 1
ATOM 828 C C . ILE A 1 101 ? 4.226 -8.496 4.748 1.00 97.81 101 ILE A C 1
ATOM 830 O O . ILE A 1 101 ? 5.094 -8.208 3.933 1.00 97.81 101 ILE A O 1
ATOM 834 N N . PHE A 1 102 ? 3.855 -9.756 4.995 1.00 97.25 102 PHE A N 1
ATOM 835 C CA . PHE A 1 102 ? 4.492 -10.899 4.349 1.00 97.25 102 PHE A CA 1
ATOM 836 C C . PHE A 1 102 ? 4.371 -10.827 2.825 1.00 97.25 102 PHE A C 1
ATOM 838 O O . PHE A 1 102 ? 5.355 -11.037 2.123 1.00 97.25 102 PHE A O 1
ATOM 845 N N . THR A 1 103 ? 3.190 -10.472 2.315 1.00 93.81 103 THR A N 1
ATOM 846 C CA . THR A 1 103 ? 2.947 -10.348 0.872 1.00 93.81 103 THR A CA 1
ATOM 847 C C . THR A 1 103 ? 3.820 -9.262 0.247 1.00 93.81 103 THR A C 1
ATOM 849 O O . THR A 1 103 ? 4.462 -9.520 -0.767 1.00 93.81 103 THR A O 1
ATOM 852 N N . TYR A 1 104 ? 3.903 -8.074 0.856 1.00 94.94 104 TYR A N 1
ATOM 853 C CA . TYR A 1 104 ? 4.762 -6.995 0.355 1.00 94.94 104 TYR A CA 1
ATOM 854 C C . TYR A 1 104 ? 6.246 -7.331 0.468 1.00 94.94 104 TYR A C 1
ATOM 856 O O . TYR A 1 104 ? 6.996 -7.090 -0.469 1.00 94.94 104 TYR A O 1
ATOM 864 N N . SER A 1 105 ? 6.683 -7.930 1.576 1.00 95.44 105 SER A N 1
ATOM 865 C CA . SER A 1 105 ? 8.074 -8.366 1.725 1.00 95.44 105 SER A CA 1
ATOM 866 C C . SER A 1 105 ? 8.451 -9.439 0.704 1.00 95.44 105 SER A C 1
ATOM 868 O O . SER A 1 105 ? 9.546 -9.395 0.148 1.00 95.44 105 SER A O 1
ATOM 870 N N . TYR A 1 106 ? 7.548 -10.381 0.429 1.00 93.31 106 TYR A N 1
ATOM 871 C CA . TYR A 1 106 ? 7.752 -11.401 -0.592 1.00 93.31 106 TYR A CA 1
ATOM 872 C C . TYR A 1 106 ? 7.801 -10.797 -1.999 1.00 93.31 106 TYR A C 1
ATOM 874 O O . TYR A 1 106 ? 8.693 -11.147 -2.765 1.00 93.31 106 TYR A O 1
ATOM 882 N N . ALA A 1 107 ? 6.891 -9.878 -2.333 1.00 90.25 107 ALA A N 1
ATOM 883 C CA . ALA A 1 107 ? 6.898 -9.183 -3.620 1.00 90.25 107 ALA A CA 1
ATOM 884 C C . ALA A 1 107 ? 8.188 -8.369 -3.813 1.00 90.25 107 ALA A C 1
ATOM 886 O O . ALA A 1 107 ? 8.842 -8.501 -4.846 1.00 90.25 107 ALA A O 1
ATOM 887 N N . ALA A 1 108 ? 8.635 -7.666 -2.766 1.00 92.31 108 ALA A N 1
ATOM 888 C CA . ALA A 1 108 ? 9.903 -6.948 -2.774 1.00 92.31 108 ALA A CA 1
ATOM 889 C C . ALA A 1 108 ? 11.089 -7.874 -3.069 1.00 92.31 108 ALA A C 1
ATOM 891 O O . ALA A 1 108 ? 11.884 -7.624 -3.973 1.00 92.31 108 ALA A O 1
ATOM 892 N N . TRP A 1 109 ? 11.180 -8.989 -2.341 1.00 93.19 109 TRP A N 1
ATOM 893 C CA . TRP A 1 109 ? 12.213 -9.997 -2.569 1.00 93.19 109 TRP A CA 1
ATOM 894 C C . TRP A 1 109 ? 12.136 -10.611 -3.976 1.00 93.19 109 TRP A C 1
ATOM 896 O O . TRP A 1 109 ? 13.169 -10.842 -4.611 1.00 93.19 109 TRP A O 1
ATOM 906 N N . PHE A 1 110 ? 10.926 -10.869 -4.476 1.00 88.31 110 PHE A N 1
ATOM 907 C CA . PHE A 1 110 ? 10.710 -11.455 -5.793 1.00 88.31 110 PHE A CA 1
ATOM 908 C C . PHE A 1 110 ? 11.202 -10.533 -6.912 1.00 88.31 110 PHE A C 1
ATOM 910 O O . PHE A 1 110 ? 11.959 -10.974 -7.778 1.00 88.31 110 PHE A O 1
ATOM 917 N N . ASN A 1 111 ? 10.843 -9.252 -6.848 1.00 87.88 111 ASN A N 1
ATOM 918 C CA . ASN A 1 111 ? 11.261 -8.255 -7.829 1.00 87.88 111 ASN A CA 1
ATOM 919 C C . ASN A 1 111 ? 12.785 -8.072 -7.838 1.00 87.88 111 ASN A C 1
ATOM 921 O O . ASN A 1 111 ? 13.377 -7.964 -8.908 1.00 87.88 111 ASN A O 1
ATOM 925 N N . THR A 1 112 ? 13.445 -8.119 -6.674 1.00 86.88 112 THR A N 1
ATOM 926 C CA . THR A 1 112 ? 14.907 -7.949 -6.599 1.00 86.88 112 THR A CA 1
ATOM 927 C C . THR A 1 112 ? 15.695 -9.198 -7.014 1.00 86.88 112 THR A C 1
ATOM 929 O O . THR A 1 112 ? 16.687 -9.076 -7.727 1.00 86.88 112 THR A O 1
ATOM 932 N N . TRP A 1 113 ? 15.283 -10.397 -6.587 1.00 86.38 113 TRP A N 1
ATOM 933 C CA . TRP A 1 113 ? 16.041 -11.636 -6.841 1.00 86.38 113 TRP A CA 1
ATOM 934 C C . TRP A 1 113 ? 15.170 -12.811 -7.285 1.00 86.38 113 TRP A C 1
ATOM 936 O O . TRP A 1 113 ? 15.580 -13.596 -8.138 1.00 86.38 113 TRP A O 1
ATOM 946 N N . GLY A 1 114 ? 13.980 -12.965 -6.697 1.00 81.38 114 GLY A N 1
ATOM 947 C CA . GLY A 1 114 ? 13.157 -14.168 -6.870 1.00 81.38 114 GLY A CA 1
ATOM 948 C C . GLY A 1 114 ? 12.768 -14.467 -8.321 1.00 81.38 114 GLY A C 1
ATOM 949 O O . GLY A 1 114 ? 12.718 -15.641 -8.693 1.00 81.38 114 GLY A O 1
ATOM 950 N N . HIS A 1 115 ? 12.582 -13.437 -9.152 1.00 79.06 115 HIS A N 1
ATOM 951 C CA . HIS A 1 115 ? 12.223 -13.589 -10.565 1.00 79.06 115 HIS A CA 1
ATOM 952 C C . HIS A 1 115 ? 13.254 -14.395 -11.377 1.00 79.06 115 HIS A C 1
ATOM 954 O O . HIS A 1 115 ? 12.897 -14.996 -12.389 1.00 79.06 115 HIS A O 1
ATOM 960 N N . GLN A 1 116 ? 14.513 -14.458 -10.926 1.00 82.75 116 GLN A N 1
ATOM 961 C CA . GLN A 1 116 ? 15.578 -15.225 -11.584 1.00 82.75 116 GLN A CA 1
ATOM 962 C C . GLN A 1 116 ? 15.506 -16.729 -11.285 1.00 82.75 116 GLN A C 1
ATOM 964 O O . GLN A 1 116 ? 16.032 -17.537 -12.048 1.00 82.75 116 GLN A O 1
ATOM 969 N N . TYR A 1 117 ? 14.878 -17.117 -10.173 1.00 83.38 117 TYR A N 1
ATOM 970 C CA . TYR A 1 117 ? 14.895 -18.498 -9.687 1.00 83.38 117 TYR A CA 1
ATOM 971 C C . TYR A 1 117 ? 13.669 -19.300 -10.117 1.00 83.38 117 TYR A C 1
ATOM 973 O O . TYR A 1 117 ? 13.771 -20.507 -10.333 1.00 83.38 117 TYR A O 1
ATOM 981 N N . TYR A 1 118 ? 12.503 -18.661 -10.214 1.00 81.19 118 TYR A N 1
ATOM 982 C CA . TYR A 1 118 ? 11.276 -19.309 -10.668 1.00 81.19 118 TYR A CA 1
ATOM 983 C C . TYR A 1 118 ? 10.212 -18.283 -11.051 1.00 81.19 118 TYR A C 1
ATOM 985 O O . TYR A 1 118 ? 10.207 -17.145 -10.591 1.00 81.19 118 TYR A O 1
ATOM 993 N N . THR A 1 119 ? 9.234 -18.728 -11.836 1.00 76.12 119 THR A N 1
ATOM 994 C CA . THR A 1 119 ? 7.995 -17.983 -12.073 1.00 76.12 119 THR A CA 1
ATOM 995 C C . THR A 1 119 ? 6.888 -18.577 -11.198 1.00 76.12 119 THR A C 1
ATOM 997 O O . THR A 1 119 ? 6.657 -19.789 -11.270 1.00 76.12 119 THR A O 1
ATOM 1000 N N . PRO A 1 120 ? 6.184 -17.786 -10.369 1.00 75.19 120 PRO A N 1
ATOM 1001 C CA . PRO A 1 120 ? 5.107 -18.308 -9.542 1.00 75.19 120 PRO A CA 1
ATOM 1002 C C . PRO A 1 120 ? 3.987 -18.896 -10.406 1.00 75.19 120 PRO A C 1
ATOM 1004 O O . PRO A 1 120 ? 3.638 -18.347 -11.447 1.00 75.19 120 PRO A O 1
ATOM 1007 N N . VAL A 1 121 ? 3.365 -19.991 -9.967 1.00 75.19 121 VAL A N 1
ATOM 1008 C CA . VAL A 1 121 ? 2.304 -20.655 -10.749 1.00 75.19 121 VAL A CA 1
ATOM 1009 C C . VAL A 1 121 ? 1.136 -19.708 -11.045 1.00 75.19 121 VAL A C 1
ATOM 1011 O O . VAL A 1 121 ? 0.624 -19.697 -12.158 1.00 75.19 121 VAL A O 1
ATOM 1014 N N . PHE A 1 122 ? 0.750 -18.863 -10.087 1.00 69.44 122 PHE A N 1
ATOM 1015 C CA . PHE A 1 122 ? -0.314 -17.872 -10.277 1.00 69.44 122 PHE A CA 1
ATOM 1016 C C . PHE A 1 122 ? 0.047 -16.788 -11.302 1.00 69.44 122 PHE A C 1
ATOM 1018 O O . PHE A 1 122 ? -0.839 -16.300 -11.996 1.00 69.44 122 PHE A O 1
ATOM 1025 N N . ALA A 1 123 ? 1.332 -16.457 -11.455 1.00 64.38 123 ALA A N 1
ATOM 1026 C CA . ALA A 1 123 ? 1.793 -15.495 -12.450 1.00 64.38 123 ALA A CA 1
ATOM 1027 C C . ALA A 1 123 ? 1.494 -15.978 -13.878 1.00 64.38 123 ALA A C 1
ATOM 1029 O O . ALA A 1 123 ? 1.042 -15.188 -14.699 1.00 64.38 123 ALA A O 1
ATOM 1030 N N . ARG A 1 124 ? 1.618 -17.290 -14.144 1.00 62.22 124 ARG A N 1
ATOM 1031 C CA . ARG A 1 124 ? 1.242 -17.886 -15.443 1.00 62.22 124 ARG A CA 1
ATOM 1032 C C . ARG A 1 124 ? -0.241 -17.730 -15.785 1.00 62.22 124 ARG A C 1
ATOM 1034 O O . ARG A 1 124 ? -0.587 -17.721 -16.957 1.00 62.22 124 ARG A O 1
ATOM 1041 N N . TYR A 1 125 ? -1.113 -17.651 -14.781 1.00 65.00 125 TYR A N 1
ATOM 1042 C CA . TYR A 1 125 ? -2.555 -17.488 -14.990 1.00 65.00 125 TYR A CA 1
ATOM 1043 C C . TYR A 1 125 ? -2.995 -16.022 -15.028 1.00 65.00 125 TYR A C 1
ATOM 1045 O O . TYR A 1 125 ? -4.124 -15.755 -15.422 1.00 65.00 125 TYR A O 1
ATOM 1053 N N . LEU A 1 126 ? -2.139 -15.088 -14.604 1.00 58.69 126 LEU A N 1
ATOM 1054 C CA . LEU A 1 126 ? -2.425 -13.650 -14.563 1.00 58.69 126 LEU A CA 1
ATOM 1055 C C . LEU A 1 126 ? -1.773 -12.876 -15.719 1.00 58.69 126 LEU A C 1
ATOM 1057 O O . LEU A 1 126 ? -2.182 -11.750 -15.982 1.00 58.69 126 LEU A O 1
ATOM 1061 N N . SER A 1 127 ? -0.814 -13.477 -16.429 1.00 52.12 127 SER A N 1
ATOM 1062 C CA . SER A 1 127 ? -0.096 -12.889 -17.567 1.00 52.12 127 SER A CA 1
ATOM 1063 C C . SER A 1 127 ? -0.869 -12.921 -18.900 1.00 52.12 127 SER A C 1
ATOM 1065 O O . SER A 1 127 ? -0.237 -13.021 -19.950 1.00 52.12 127 SER A O 1
ATOM 1067 N N . TRP A 1 128 ? -2.208 -12.884 -18.873 1.00 43.62 128 TRP A N 1
ATOM 1068 C CA . TRP A 1 128 ? -3.020 -12.744 -20.093 1.00 43.62 128 TRP A CA 1
ATOM 1069 C C . TRP A 1 128 ? -2.913 -11.332 -20.689 1.00 43.62 128 TRP A C 1
ATOM 1071 O O . TRP A 1 128 ? -2.691 -10.348 -19.930 1.00 43.62 128 TRP A O 1
#

Radius of gyration: 17.22 Å; chains: 1; bounding box: 50×28×41 Å

Secondary structure (DSSP, 8-state):
-------HHHHHHHHSTTHHHHHHHHHHHHHHHHHHHHHHHHHHHHHS-GGG-S-HHHHHHHHHHHHHHHHHHHHHHHHHHHHHHHHHTGGGHHHHHHHHHHHHHHHHHHHHTGGGT---HHHHHH--

Sequence (128 aa):
MSAIHHTLYERFRANWPGYWRRWGHWYLVATLAATADWISTWQFMMDGRIEDELHPAVRLVSHWLGPMAGPLVAKLAQLTVLAVVTATFERYARVIFLVVIFTYSYAAWFNTWGHQYYTPVFARYLSW

pLDDT: mean 86.16, std 12.65, range [41.5, 98.0]